Protein AF-A0A1L8EAI8-F1 (afdb_monomer_lite)

pLDDT: mean 70.76, std 20.88, range [33.44, 95.5]

Organism: Haematobia irritans (NCBI:txid7368)

Secondary structure (DSSP, 8-state):
-HHHHHHHHHHHHHHHHHHHHHHHHHHHHHHHHHHHHHHHHHH----------PPP------------------S--------------PPBPTTSB-SSGGGBTTS-EETTTTEE--

Structure (mmCIF, N/CA/C/O backbone):
data_AF-A0A1L8EAI8-F1
#
_entry.id   AF-A0A1L8EAI8-F1
#
loop_
_atom_site.group_PDB
_atom_site.id
_atom_site.type_symbol
_atom_site.label_atom_id
_atom_site.label_alt_id
_atom_site.label_comp_id
_atom_site.label_asym_id
_atom_site.label_entity_id
_atom_site.label_seq_id
_atom_site.pdbx_PDB_ins_code
_atom_site.Cartn_x
_atom_site.Cartn_y
_atom_site.Cartn_z
_atom_site.occupancy
_atom_site.B_iso_or_equiv
_atom_site.auth_seq_id
_atom_site.auth_comp_id
_atom_site.auth_asym_id
_atom_site.auth_atom_id
_atom_site.pdbx_PDB_model_num
ATOM 1 N N . ILE A 1 1 ? -25.934 -6.283 47.677 1.00 62.19 1 ILE A N 1
ATOM 2 C CA . ILE A 1 1 ? -24.560 -5.777 47.932 1.00 62.19 1 ILE A CA 1
ATOM 3 C C . ILE A 1 1 ? -23.557 -6.453 46.997 1.00 62.19 1 ILE A C 1
ATOM 5 O O . ILE A 1 1 ? -22.866 -5.742 46.287 1.00 62.19 1 ILE A O 1
ATOM 9 N N . SER A 1 2 ? -23.559 -7.785 46.878 1.00 67.50 2 SER A N 1
ATOM 10 C CA . SER A 1 2 ? -22.590 -8.534 46.056 1.00 67.50 2 SER A CA 1
ATOM 11 C C . SER A 1 2 ? -22.610 -8.241 44.545 1.00 67.50 2 SER A C 1
ATOM 13 O O . SER A 1 2 ? -21.565 -8.285 43.906 1.00 67.50 2 SER A O 1
ATOM 15 N N . THR A 1 3 ? -23.765 -7.908 43.961 1.00 66.12 3 THR A N 1
ATOM 16 C CA . THR A 1 3 ? -23.891 -7.610 42.519 1.00 66.12 3 THR A CA 1
ATOM 17 C C . THR A 1 3 ? -23.248 -6.281 42.118 1.00 66.12 3 THR A C 1
ATOM 19 O O . THR A 1 3 ? -22.649 -6.183 41.052 1.00 66.12 3 THR A O 1
ATOM 22 N N . VAL A 1 4 ? -23.304 -5.271 42.992 1.00 66.81 4 VAL A N 1
ATOM 23 C CA . VAL A 1 4 ? -22.743 -3.933 42.729 1.00 66.81 4 VAL A CA 1
ATOM 24 C C . VAL A 1 4 ? -21.212 -3.962 42.759 1.00 66.81 4 VAL A C 1
ATOM 26 O O . VAL A 1 4 ? -20.556 -3.301 41.958 1.00 66.81 4 VAL A O 1
ATOM 29 N N . THR A 1 5 ? -20.628 -4.775 43.641 1.00 70.69 5 THR A N 1
ATOM 30 C CA . THR A 1 5 ? -19.172 -4.948 43.732 1.00 70.69 5 THR A CA 1
ATOM 31 C C . THR A 1 5 ? -18.606 -5.683 42.513 1.00 70.69 5 THR A C 1
ATOM 33 O O . THR A 1 5 ? -17.511 -5.360 42.059 1.00 70.69 5 THR A O 1
ATOM 36 N N . PHE A 1 6 ? -19.361 -6.632 41.952 1.00 70.19 6 PHE A N 1
ATOM 37 C CA . PHE A 1 6 ? -18.942 -7.407 40.783 1.00 70.19 6 PHE A CA 1
ATOM 38 C C . PHE A 1 6 ? -18.908 -6.558 39.501 1.00 70.19 6 PHE A C 1
ATOM 40 O O . PHE A 1 6 ? -17.926 -6.594 38.763 1.00 70.19 6 PHE 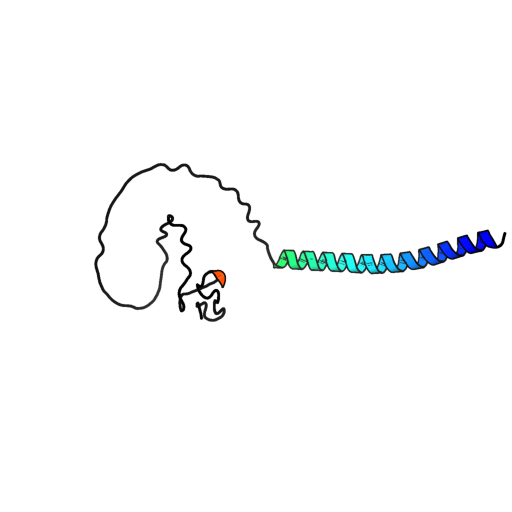A O 1
ATOM 47 N N . GLU A 1 7 ? -19.931 -5.725 39.287 1.00 71.12 7 GLU A N 1
ATOM 48 C CA . GLU A 1 7 ? -19.984 -4.750 38.185 1.00 71.12 7 GLU A CA 1
ATOM 49 C C . GLU A 1 7 ? -18.810 -3.760 38.223 1.00 71.12 7 GLU A C 1
ATOM 51 O O . GLU A 1 7 ? -18.189 -3.472 37.198 1.00 71.12 7 GLU A O 1
ATOM 56 N N . PHE A 1 8 ? -18.459 -3.264 39.413 1.00 74.25 8 PHE A N 1
ATOM 57 C CA . PHE A 1 8 ? -17.349 -2.325 39.575 1.00 74.25 8 PHE A CA 1
ATOM 58 C C . PHE A 1 8 ? -15.991 -2.977 39.268 1.00 74.25 8 PHE A C 1
ATOM 60 O O . PHE A 1 8 ? -15.182 -2.415 38.530 1.00 74.25 8 PHE A O 1
ATOM 67 N N . GLN A 1 9 ? -15.768 -4.196 39.767 1.00 74.31 9 GLN A N 1
ATOM 68 C CA . GLN A 1 9 ? -14.544 -4.960 39.505 1.00 74.31 9 GLN A CA 1
ATOM 69 C C . GLN A 1 9 ? -14.386 -5.325 38.021 1.00 74.31 9 GLN A C 1
ATOM 71 O O . GLN A 1 9 ? -13.288 -5.225 37.472 1.00 74.31 9 GLN A O 1
ATOM 76 N N . TYR A 1 10 ? -15.477 -5.695 37.345 1.00 81.25 10 TYR A N 1
ATOM 77 C CA . TYR A 1 10 ? -15.446 -6.029 35.921 1.00 81.25 10 TYR A CA 1
ATOM 78 C C . TYR A 1 10 ? -15.098 -4.815 35.047 1.00 81.25 10 TYR A C 1
ATOM 80 O O . TYR A 1 10 ? -14.257 -4.922 34.151 1.00 81.25 10 TYR A O 1
ATOM 88 N N . LYS A 1 11 ? -15.670 -3.639 35.346 1.00 82.81 11 LYS A N 1
ATOM 89 C CA . LYS A 1 11 ? -15.344 -2.388 34.640 1.00 82.81 11 LYS A CA 1
ATOM 90 C C . LYS A 1 11 ? -13.883 -1.975 34.814 1.00 82.81 11 LYS A C 1
ATOM 92 O O . LYS A 1 11 ? -13.261 -1.551 33.844 1.00 82.81 11 LYS A O 1
ATOM 97 N N . GLU A 1 12 ? -13.314 -2.142 36.006 1.00 81.56 12 GLU A N 1
ATOM 98 C CA . GLU A 1 12 ? -11.911 -1.795 36.264 1.00 81.56 12 GLU A CA 1
ATOM 99 C C . GLU A 1 12 ? -10.930 -2.715 35.509 1.00 81.56 12 GLU A C 1
ATOM 101 O O . GLU A 1 12 ? -9.927 -2.258 34.953 1.00 81.56 12 GLU A O 1
ATOM 106 N N . LEU A 1 13 ? -11.238 -4.015 35.432 1.00 80.00 13 LEU A N 1
ATOM 107 C CA . LEU A 1 13 ? -10.450 -4.987 34.668 1.00 80.00 13 LEU A CA 1
ATOM 108 C C . LEU A 1 13 ? -10.547 -4.752 33.156 1.00 80.00 13 LEU A C 1
ATOM 110 O O . LEU A 1 13 ? -9.535 -4.830 32.454 1.00 80.00 13 LEU A O 1
ATOM 114 N N . LEU A 1 14 ? -11.741 -4.420 32.659 1.00 84.00 14 LEU A N 1
ATOM 115 C CA . LEU A 1 14 ? -11.952 -4.038 31.264 1.00 84.00 14 LEU A CA 1
ATOM 116 C C . LEU A 1 14 ? -11.161 -2.786 30.900 1.00 84.00 14 LEU A C 1
ATOM 118 O O . LEU A 1 14 ? -10.463 -2.801 29.890 1.00 84.00 14 LEU A O 1
ATOM 122 N N . GLN A 1 15 ? -11.203 -1.747 31.737 1.00 87.81 15 GLN A N 1
ATOM 123 C CA . GLN A 1 15 ? -10.469 -0.509 31.483 1.00 87.81 15 GLN A CA 1
ATOM 124 C C . GLN A 1 15 ? -8.960 -0.769 31.385 1.00 87.81 15 GLN A C 1
ATOM 126 O O . GLN A 1 15 ? -8.333 -0.395 30.399 1.00 87.81 15 GLN A O 1
ATOM 131 N N . LYS A 1 16 ? -8.394 -1.544 32.322 1.00 84.94 16 LYS A N 1
ATOM 132 C CA . LYS A 1 16 ? -6.976 -1.952 32.284 1.00 84.94 16 LYS A CA 1
ATOM 133 C C . LYS A 1 16 ? -6.606 -2.763 31.037 1.00 84.94 16 LYS A C 1
ATOM 135 O O . LYS A 1 16 ? -5.464 -2.694 30.577 1.00 84.94 16 LYS A O 1
ATOM 140 N N . SER A 1 17 ? -7.533 -3.561 30.509 1.00 86.56 17 SER A N 1
ATOM 141 C CA . SER A 1 17 ? -7.329 -4.311 29.264 1.00 86.56 17 SER A CA 1
ATOM 142 C C . SER A 1 17 ? -7.349 -3.382 28.047 1.00 86.56 17 SER A C 1
ATOM 144 O O . SER A 1 17 ? -6.446 -3.432 27.210 1.00 86.56 17 SER A O 1
ATOM 146 N N . ILE A 1 18 ? -8.330 -2.479 27.992 1.00 90.12 18 ILE A N 1
ATOM 147 C CA . ILE A 1 18 ? -8.504 -1.495 26.921 1.00 90.12 18 ILE A CA 1
ATOM 148 C C . ILE A 1 18 ? -7.299 -0.550 26.858 1.00 90.12 18 ILE A C 1
ATOM 150 O O . ILE A 1 18 ? -6.739 -0.367 25.780 1.00 90.12 18 ILE A O 1
ATOM 154 N N . ASP A 1 19 ? -6.818 -0.045 27.995 1.00 90.50 19 ASP A N 1
ATOM 155 C CA . ASP A 1 19 ? -5.664 0.860 28.044 1.00 90.50 19 ASP A CA 1
ATOM 156 C C . ASP A 1 19 ? -4.398 0.201 27.468 1.00 90.50 19 ASP A C 1
ATOM 158 O O . ASP A 1 19 ? -3.651 0.820 26.709 1.00 90.50 19 ASP A O 1
ATOM 162 N N . LYS A 1 20 ? -4.177 -1.096 27.733 1.00 87.69 20 LYS A N 1
ATOM 163 C CA . LYS A 1 20 ? -3.057 -1.851 27.138 1.00 87.69 20 LYS A CA 1
ATOM 164 C C . LYS A 1 20 ? -3.183 -1.993 25.621 1.00 87.69 20 LYS A C 1
ATOM 166 O O . LYS A 1 20 ? -2.167 -1.960 24.924 1.00 87.69 20 LYS A O 1
ATOM 171 N N . VAL A 1 21 ? -4.399 -2.175 25.107 1.00 92.12 21 VAL A N 1
ATOM 172 C CA . VAL A 1 21 ? -4.660 -2.271 23.662 1.00 92.12 21 VAL A CA 1
ATOM 173 C C . VAL A 1 21 ? -4.474 -0.910 22.995 1.00 92.12 21 VAL A C 1
ATOM 175 O O . VAL A 1 21 ? -3.774 -0.825 21.987 1.00 92.12 21 VAL A O 1
ATOM 178 N N . ILE A 1 22 ? -5.016 0.155 23.589 1.00 94.06 22 ILE A N 1
ATOM 179 C CA . ILE A 1 22 ? -4.885 1.527 23.088 1.00 94.06 22 ILE A CA 1
ATOM 180 C C . ILE A 1 22 ? -3.413 1.934 23.032 1.00 94.06 22 ILE A C 1
ATOM 182 O O . ILE A 1 22 ? -2.972 2.438 22.005 1.00 94.06 22 ILE A O 1
ATOM 186 N N . MET A 1 23 ? -2.623 1.652 24.071 1.00 89.25 23 MET A N 1
ATOM 187 C CA . MET A 1 23 ? -1.191 1.979 24.081 1.00 89.25 23 MET A CA 1
ATOM 188 C C . MET A 1 23 ? -0.420 1.282 22.951 1.00 89.25 23 MET A C 1
ATOM 190 O O . MET A 1 23 ? 0.404 1.908 22.283 1.00 89.25 23 MET A O 1
ATOM 194 N N . LYS A 1 24 ? -0.711 0.001 22.684 1.00 92.19 24 LYS A N 1
ATOM 195 C CA . LYS A 1 24 ? -0.105 -0.726 21.555 1.00 92.19 24 LYS A CA 1
ATOM 196 C C . LYS A 1 24 ? -0.540 -0.156 20.206 1.00 92.19 24 LYS A C 1
ATOM 198 O O . LYS A 1 24 ? 0.285 -0.017 19.307 1.00 92.19 24 LYS A O 1
ATOM 203 N N . TYR A 1 25 ? -1.818 0.185 20.075 1.00 94.25 25 TYR A N 1
ATOM 204 C CA . TYR A 1 25 ? -2.374 0.739 18.847 1.00 94.25 25 TYR A CA 1
ATOM 205 C C . TYR A 1 25 ? -1.829 2.139 18.543 1.00 94.25 25 TYR A C 1
ATOM 207 O O . TYR A 1 25 ? -1.459 2.415 17.407 1.00 94.25 25 TYR A O 1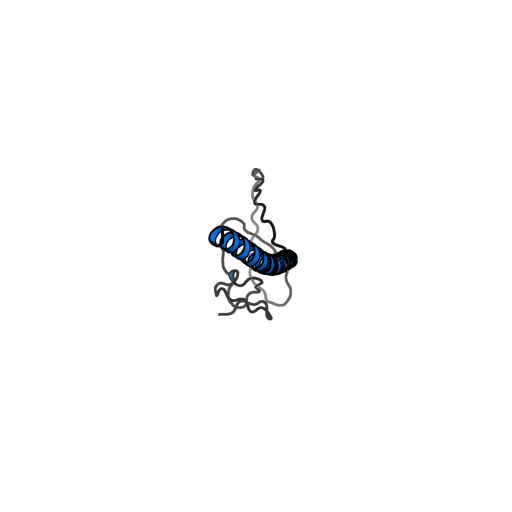
ATOM 215 N N . GLN A 1 26 ? -1.692 2.993 19.559 1.00 93.25 26 GLN A N 1
ATOM 216 C CA . GLN A 1 26 ? -1.091 4.321 19.425 1.00 93.25 26 GLN A CA 1
ATOM 217 C C . GLN A 1 26 ? 0.361 4.236 18.944 1.00 93.25 26 GLN A C 1
ATOM 219 O O . GLN A 1 26 ? 0.739 4.932 18.005 1.00 93.25 26 GLN A O 1
ATOM 224 N N . LEU A 1 27 ? 1.165 3.330 19.512 1.00 92.00 27 LEU A N 1
ATOM 225 C CA . LEU A 1 27 ? 2.547 3.131 19.068 1.00 92.00 27 LEU A CA 1
ATOM 226 C C . LEU A 1 27 ? 2.626 2.653 17.606 1.00 92.00 27 LEU A C 1
ATOM 228 O O . LEU A 1 27 ? 3.486 3.103 16.844 1.00 92.00 27 LEU A O 1
ATOM 232 N N . PHE A 1 28 ? 1.709 1.766 17.206 1.00 95.19 28 PHE A N 1
ATOM 233 C CA . PHE A 1 28 ? 1.605 1.289 15.829 1.00 95.19 28 PHE A CA 1
ATOM 234 C C . PHE A 1 28 ? 1.184 2.406 14.865 1.00 95.19 28 PHE A C 1
ATOM 236 O O . PHE A 1 28 ? 1.801 2.564 13.815 1.00 95.19 28 PHE A O 1
ATOM 243 N N . LEU A 1 29 ? 0.194 3.222 15.239 1.00 95.06 29 LEU A N 1
ATOM 244 C CA . LEU A 1 29 ? -0.258 4.365 14.447 1.00 95.06 29 LEU A CA 1
ATOM 245 C C . LEU A 1 29 ? 0.841 5.405 14.252 1.00 95.06 29 LEU A C 1
ATOM 247 O O . LEU A 1 29 ? 1.064 5.835 13.125 1.00 95.06 29 LEU A O 1
ATOM 251 N N . VAL A 1 30 ? 1.552 5.784 15.316 1.00 95.50 30 VAL A N 1
ATOM 252 C CA . VAL A 1 30 ? 2.661 6.744 15.213 1.00 95.50 30 VAL A CA 1
ATOM 253 C C . VAL A 1 30 ? 3.739 6.201 14.279 1.00 95.50 30 VAL A C 1
ATOM 255 O O . VAL A 1 30 ? 4.218 6.919 13.406 1.00 95.50 30 VAL A O 1
ATOM 258 N N . SER A 1 31 ? 4.064 4.913 14.394 1.00 94.94 31 SER A N 1
ATOM 259 C CA . SER A 1 31 ? 5.035 4.260 13.511 1.00 94.94 31 SER A CA 1
ATOM 260 C C . SER A 1 31 ? 4.564 4.239 12.052 1.00 94.94 31 SER A C 1
ATOM 262 O O . SER A 1 31 ? 5.330 4.574 11.152 1.00 94.94 31 SER A O 1
ATOM 264 N N . PHE A 1 32 ? 3.292 3.916 11.807 1.00 95.38 32 PHE A N 1
ATOM 265 C CA . PHE A 1 32 ? 2.701 3.914 10.469 1.00 95.38 32 PHE A CA 1
ATOM 266 C C . PHE A 1 32 ? 2.681 5.315 9.846 1.00 95.38 32 PHE A C 1
ATOM 268 O O . PHE A 1 32 ? 3.073 5.474 8.693 1.00 95.38 32 PHE A O 1
ATOM 275 N N . ILE A 1 33 ? 2.298 6.341 10.614 1.00 95.19 33 ILE A N 1
ATOM 276 C CA . ILE A 1 33 ? 2.311 7.745 10.181 1.00 95.19 33 ILE A CA 1
ATOM 277 C C . ILE A 1 33 ? 3.739 8.184 9.839 1.00 95.19 33 ILE A C 1
ATOM 279 O O . ILE A 1 33 ? 3.949 8.826 8.813 1.00 95.19 33 ILE A O 1
ATOM 283 N N . MET A 1 34 ? 4.736 7.822 10.648 1.00 93.88 34 MET A N 1
ATOM 284 C CA . MET A 1 34 ? 6.137 8.149 10.364 1.00 93.88 34 MET A CA 1
ATOM 285 C C . MET A 1 34 ? 6.624 7.497 9.066 1.00 93.88 34 MET A C 1
ATOM 287 O O . MET A 1 34 ? 7.220 8.171 8.229 1.00 93.88 34 MET A O 1
ATOM 291 N N . ILE A 1 35 ? 6.319 6.213 8.856 1.00 93.88 35 ILE A N 1
ATOM 292 C CA . ILE A 1 35 ? 6.661 5.506 7.613 1.00 93.88 35 ILE A CA 1
ATOM 293 C C . ILE A 1 35 ? 5.942 6.141 6.419 1.00 93.88 35 ILE A C 1
ATOM 295 O O . ILE A 1 35 ? 6.569 6.386 5.392 1.00 93.88 35 ILE A O 1
ATOM 299 N N . TYR A 1 36 ? 4.655 6.460 6.554 1.00 91.44 36 TYR A N 1
ATOM 300 C CA . TYR A 1 36 ? 3.880 7.108 5.499 1.00 91.44 36 TYR A CA 1
ATOM 301 C C . TYR A 1 36 ? 4.486 8.459 5.099 1.00 91.44 36 TYR A C 1
ATOM 303 O O . TYR A 1 36 ? 4.690 8.713 3.914 1.00 91.44 36 TYR A O 1
ATOM 311 N N . ASN A 1 37 ? 4.855 9.294 6.075 1.00 88.94 37 ASN A N 1
ATOM 312 C CA . ASN A 1 37 ? 5.516 10.573 5.812 1.00 88.94 37 ASN A CA 1
ATOM 313 C C . ASN A 1 37 ? 6.898 10.397 5.156 1.00 88.94 37 ASN A C 1
ATOM 315 O O . ASN A 1 37 ? 7.234 11.156 4.250 1.00 88.94 37 ASN A O 1
ATOM 319 N N . LEU A 1 38 ? 7.681 9.383 5.544 1.00 88.56 38 LEU A N 1
ATOM 320 C CA . LEU A 1 38 ? 8.960 9.065 4.890 1.00 88.56 38 LEU A CA 1
ATOM 321 C C . LEU A 1 38 ? 8.774 8.626 3.430 1.00 88.56 38 LEU A C 1
ATOM 323 O O . LEU A 1 38 ? 9.527 9.045 2.550 1.00 88.56 38 LEU A O 1
ATOM 327 N N . VAL A 1 39 ? 7.757 7.808 3.150 1.00 88.12 39 VAL A N 1
ATOM 328 C CA . VAL A 1 39 ? 7.423 7.389 1.780 1.00 88.12 39 VAL A CA 1
ATOM 329 C C . VAL A 1 39 ? 6.986 8.593 0.943 1.00 88.12 39 VAL A C 1
ATOM 331 O O . VAL A 1 39 ? 7.485 8.768 -0.164 1.00 88.12 39 VAL A O 1
ATOM 334 N N . GLN A 1 40 ? 6.139 9.472 1.481 1.00 81.19 40 GLN A N 1
ATOM 335 C CA . GLN A 1 40 ? 5.737 10.703 0.792 1.00 81.19 40 GLN A CA 1
ATOM 336 C C . GLN A 1 40 ? 6.928 11.635 0.517 1.00 81.19 40 GLN A C 1
ATOM 338 O O . GLN A 1 40 ? 7.049 12.176 -0.581 1.00 81.19 40 GLN A O 1
ATOM 343 N N . PHE A 1 41 ? 7.853 11.772 1.472 1.00 77.62 41 PHE A N 1
ATOM 344 C CA . PHE A 1 41 ? 9.054 12.593 1.304 1.00 77.62 41 PHE A CA 1
ATOM 345 C C . PHE A 1 41 ? 10.002 12.039 0.230 1.00 77.62 41 PHE A C 1
ATOM 347 O O . PHE A 1 41 ? 10.548 12.796 -0.567 1.00 77.62 41 PHE A O 1
ATOM 354 N N . THR A 1 42 ? 10.181 10.717 0.175 1.00 74.88 42 THR A N 1
ATOM 355 C CA . THR A 1 42 ? 11.052 10.075 -0.829 1.00 74.88 42 THR A CA 1
ATOM 356 C C . THR A 1 42 ? 10.442 10.036 -2.225 1.00 74.88 42 THR A C 1
ATOM 358 O O . THR A 1 42 ? 11.185 9.979 -3.203 1.00 74.88 42 THR A O 1
ATOM 361 N N . GLN A 1 43 ? 9.112 10.080 -2.335 1.00 66.75 43 GLN A N 1
ATOM 362 C CA . GLN A 1 43 ? 8.422 10.032 -3.622 1.00 66.75 43 GLN A CA 1
ATOM 363 C C . GLN A 1 43 ? 8.160 11.396 -4.252 1.00 66.75 43 GLN A C 1
ATOM 365 O O . GLN A 1 43 ? 7.781 11.396 -5.419 1.00 66.75 43 GLN A O 1
ATOM 370 N N . GLY A 1 44 ? 8.389 12.513 -3.543 1.00 62.25 44 GLY A N 1
ATOM 371 C CA . GLY A 1 44 ? 8.395 13.865 -4.113 1.00 62.25 44 GLY A CA 1
ATOM 372 C C . GLY A 1 44 ? 7.341 14.045 -5.202 1.00 62.25 44 GLY A C 1
ATOM 373 O O . GLY A 1 44 ? 7.694 14.262 -6.360 1.00 62.25 44 GLY A O 1
ATOM 374 N N . PHE A 1 45 ? 6.065 13.842 -4.859 1.00 56.19 45 PHE A N 1
ATOM 375 C CA . PHE A 1 45 ? 4.986 13.977 -5.829 1.00 56.19 45 PHE A CA 1
ATOM 376 C C . PHE A 1 45 ? 5.047 15.391 -6.423 1.00 56.19 45 PHE A C 1
ATOM 378 O O . PHE A 1 45 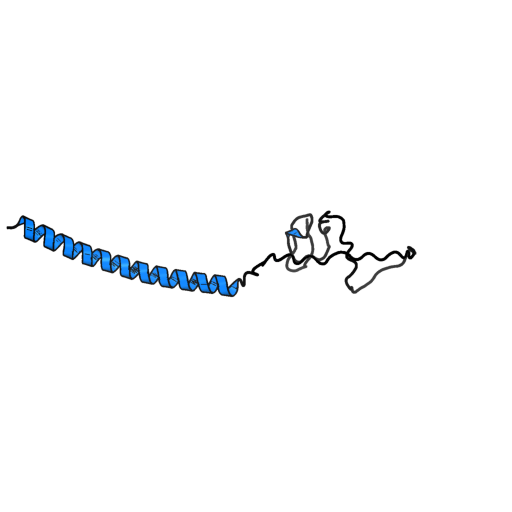? 4.957 16.361 -5.664 1.00 56.19 45 PHE A O 1
ATOM 385 N N . PRO A 1 46 ? 5.189 15.548 -7.751 1.00 52.19 46 PRO A N 1
ATOM 386 C CA . PRO A 1 46 ? 4.945 16.836 -8.361 1.00 52.19 46 PRO A CA 1
ATOM 387 C C . PRO A 1 46 ? 3.462 17.135 -8.140 1.00 52.19 46 PRO A C 1
ATOM 389 O O . PRO A 1 46 ? 2.596 16.427 -8.658 1.00 52.19 46 PRO A O 1
ATOM 392 N N . LEU A 1 47 ? 3.161 18.167 -7.349 1.00 50.22 47 LEU A N 1
ATOM 393 C CA . LEU A 1 47 ? 1.889 18.862 -7.479 1.00 50.22 47 LEU A CA 1
ATOM 394 C C . LEU A 1 47 ? 1.843 19.373 -8.919 1.00 50.22 47 LEU A C 1
ATOM 396 O O . LEU A 1 47 ? 2.473 20.371 -9.262 1.00 50.22 47 LEU A O 1
ATOM 400 N N . ILE A 1 48 ? 1.147 18.634 -9.779 1.00 55.38 48 ILE A N 1
ATOM 401 C CA . ILE A 1 48 ? 0.633 19.158 -11.036 1.00 55.38 48 ILE A CA 1
ATOM 402 C C . ILE A 1 48 ? -0.474 20.120 -10.615 1.00 55.38 48 ILE A C 1
ATOM 404 O O . ILE A 1 48 ? -1.636 19.744 -10.477 1.00 55.38 48 ILE A O 1
ATOM 408 N N . GLU A 1 49 ? -0.076 21.346 -10.295 1.00 49.75 49 GLU A N 1
ATOM 409 C CA . GLU A 1 49 ? -0.991 22.467 -10.212 1.00 49.75 49 GLU A CA 1
ATOM 410 C C . GLU A 1 49 ? -1.254 22.907 -11.650 1.00 49.75 49 GLU A C 1
ATOM 412 O O . GLU A 1 49 ? -0.477 23.624 -12.279 1.00 49.75 49 GLU A O 1
ATOM 417 N N . ASP A 1 50 ? -2.327 22.351 -12.201 1.00 50.56 50 ASP A N 1
ATOM 418 C CA . ASP A 1 50 ? -2.905 22.741 -13.476 1.00 50.56 50 ASP A CA 1
ATOM 419 C C . ASP A 1 50 ? -3.501 24.152 -13.319 1.00 50.56 50 ASP A C 1
ATOM 421 O O . ASP A 1 50 ? -4.682 24.334 -13.032 1.00 50.56 50 ASP A O 1
ATOM 425 N N . GLN A 1 51 ? -2.650 25.174 -13.418 1.00 46.81 51 GLN A N 1
ATOM 426 C CA . GLN A 1 51 ? -3.074 26.542 -13.703 1.00 46.81 51 GLN A CA 1
ATOM 427 C C . GLN A 1 51 ? -2.604 26.902 -15.108 1.00 46.81 51 GLN A C 1
ATOM 429 O O . GLN A 1 51 ? -1.550 27.494 -15.340 1.00 46.81 51 GLN A O 1
ATOM 434 N N . SER A 1 52 ? -3.441 26.507 -16.059 1.00 45.25 52 SER A N 1
ATOM 435 C CA . SER A 1 52 ? -3.510 27.070 -17.398 1.00 45.25 52 SER A CA 1
ATOM 436 C C . SER A 1 52 ? -3.679 28.595 -17.332 1.00 45.25 52 SER A C 1
ATOM 438 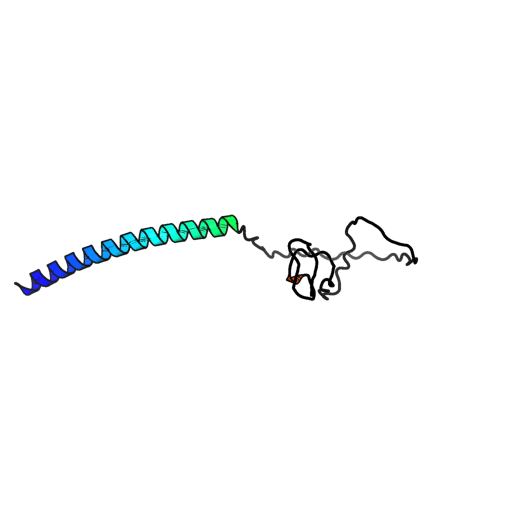O O . SER A 1 52 ? -4.778 29.122 -17.183 1.00 45.25 52 SER A O 1
ATOM 440 N N . MET A 1 53 ? -2.578 29.333 -17.484 1.00 37.88 53 MET A N 1
ATOM 441 C CA . MET A 1 53 ? -2.631 30.740 -17.874 1.00 37.88 53 MET A CA 1
ATOM 442 C C . MET A 1 53 ? -2.398 30.823 -19.383 1.00 37.88 53 MET A C 1
ATOM 444 O O . MET A 1 53 ? -1.295 30.641 -19.890 1.00 37.88 53 MET A O 1
ATOM 448 N N . ILE A 1 54 ? -3.505 31.024 -20.091 1.00 51.59 54 ILE A N 1
ATOM 449 C CA . ILE A 1 54 ? -3.622 31.223 -21.536 1.00 51.59 54 ILE A CA 1
ATOM 450 C C . ILE A 1 54 ? -2.747 32.417 -21.963 1.00 51.59 54 ILE A C 1
ATOM 452 O O . ILE A 1 54 ? -2.994 33.521 -21.476 1.00 51.59 54 ILE A O 1
ATOM 456 N N . PRO A 1 55 ? -1.808 32.284 -22.919 1.00 43.25 55 PRO A N 1
ATOM 457 C CA . PRO A 1 55 ? -1.368 33.421 -23.705 1.00 43.25 55 PRO A CA 1
ATOM 458 C C . PRO A 1 55 ? -2.274 33.551 -24.932 1.00 43.25 55 PRO A C 1
ATOM 460 O O . PRO A 1 55 ? -2.389 32.647 -25.763 1.00 43.25 55 PRO A O 1
ATOM 463 N N . THR A 1 56 ? -2.945 34.696 -25.023 1.00 45.62 56 THR A N 1
ATOM 464 C CA . THR A 1 56 ? -3.642 35.169 -26.217 1.00 45.62 56 THR A CA 1
ATOM 465 C C . THR A 1 56 ? -2.708 35.144 -27.425 1.00 45.62 56 THR A C 1
ATOM 467 O O . THR A 1 56 ? -1.590 35.651 -27.394 1.00 45.62 56 THR A O 1
ATOM 470 N N . LYS A 1 57 ? -3.203 34.510 -28.486 1.00 50.41 57 LYS A N 1
ATOM 471 C CA . LYS A 1 57 ? -2.596 34.367 -29.804 1.00 50.41 57 LYS A CA 1
ATOM 472 C C . LYS A 1 57 ? -2.595 35.716 -30.525 1.00 50.41 57 LYS A C 1
ATOM 474 O O . LYS A 1 57 ? -3.644 36.120 -31.016 1.00 50.41 57 LYS A O 1
ATOM 479 N N . ASP A 1 58 ? -1.430 36.343 -30.657 1.00 42.28 58 ASP A N 1
ATOM 480 C CA . ASP A 1 58 ? -1.201 37.351 -31.692 1.00 42.28 58 ASP A CA 1
ATOM 481 C C . ASP A 1 58 ? -0.468 36.715 -32.876 1.00 42.28 58 ASP A C 1
ATOM 483 O O . ASP A 1 58 ? 0.596 36.108 -32.769 1.00 42.28 58 ASP A O 1
ATOM 487 N N . ILE A 1 59 ? -1.150 36.812 -34.008 1.00 52.78 59 ILE A N 1
ATOM 488 C CA . ILE A 1 59 ? -0.819 36.318 -35.338 1.00 52.78 59 ILE A CA 1
ATOM 489 C C . ILE A 1 59 ? 0.332 37.147 -35.926 1.00 52.78 59 ILE A C 1
ATOM 491 O O . ILE A 1 59 ? 0.279 38.373 -35.844 1.00 52.78 59 ILE A O 1
ATOM 495 N N . LYS A 1 60 ? 1.305 36.487 -36.575 1.00 43.59 60 LYS A N 1
ATOM 496 C CA . LYS A 1 60 ? 2.043 36.999 -37.750 1.00 43.59 60 LYS A CA 1
ATOM 497 C C . LYS A 1 60 ? 2.823 35.881 -38.460 1.00 43.59 60 LYS A C 1
ATOM 499 O O . LYS A 1 60 ? 3.876 35.446 -38.014 1.00 43.59 60 LYS A O 1
ATOM 504 N N . ASP A 1 61 ? 2.187 35.377 -39.511 1.00 48.25 61 ASP A N 1
ATOM 505 C CA . ASP A 1 61 ? 2.685 35.199 -40.880 1.00 48.25 61 ASP A CA 1
ATOM 506 C C . ASP A 1 61 ? 4.098 34.618 -41.127 1.00 48.25 61 ASP A C 1
ATOM 508 O O . ASP A 1 61 ? 5.110 35.291 -40.990 1.00 48.25 61 ASP A O 1
ATOM 512 N N . ASN A 1 62 ? 4.092 33.388 -41.658 1.00 45.09 62 ASN A N 1
ATOM 513 C CA . ASN A 1 62 ? 4.520 33.083 -43.032 1.00 45.09 62 ASN A CA 1
ATOM 514 C C . ASN A 1 62 ? 6.001 33.308 -43.423 1.00 45.09 62 ASN A C 1
ATOM 516 O O . ASN A 1 62 ? 6.346 34.399 -43.852 1.00 45.09 62 ASN A O 1
ATOM 520 N N . GLU A 1 63 ? 6.806 32.236 -43.499 1.00 36.03 63 GLU A N 1
ATOM 521 C CA . GLU A 1 63 ? 7.717 32.039 -44.644 1.00 36.03 63 GLU A CA 1
ATOM 522 C C . GLU A 1 63 ? 8.125 30.564 -44.840 1.00 36.03 63 GLU A C 1
ATOM 524 O O . GLU A 1 63 ? 8.321 29.803 -43.894 1.00 36.03 63 GLU A O 1
ATOM 529 N N . ILE A 1 64 ? 8.185 30.177 -46.113 1.00 42.84 64 ILE A N 1
ATOM 530 C CA . IL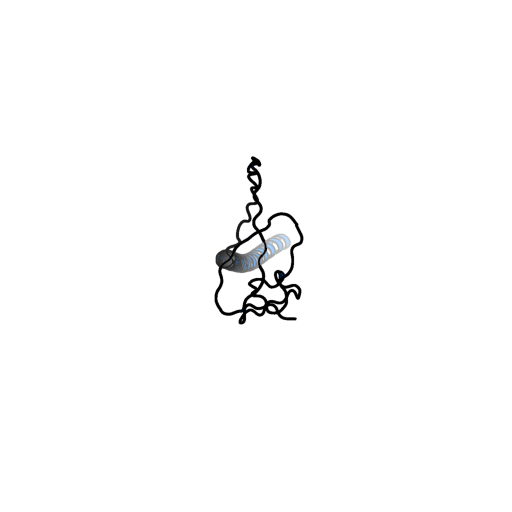E A 1 64 ? 8.426 28.851 -46.693 1.00 42.84 64 ILE A CA 1
ATOM 531 C C . ILE A 1 64 ? 9.929 28.692 -46.928 1.00 42.84 64 ILE A C 1
ATOM 533 O O . ILE A 1 64 ? 10.473 29.533 -47.634 1.00 42.84 64 ILE A O 1
ATOM 537 N N . ILE A 1 65 ? 10.583 27.607 -46.486 1.00 38.56 65 ILE A N 1
ATOM 538 C CA . ILE A 1 65 ? 11.881 27.196 -47.062 1.00 38.56 65 ILE A CA 1
ATOM 539 C C . ILE A 1 65 ? 11.942 25.671 -47.260 1.00 38.56 65 ILE A C 1
ATOM 541 O O . ILE A 1 65 ? 11.331 24.891 -46.534 1.00 38.56 65 ILE A O 1
ATOM 545 N N . GLN A 1 66 ? 12.613 25.324 -48.353 1.00 33.97 66 GLN A N 1
ATOM 546 C CA . GLN A 1 66 ? 12.554 24.148 -49.211 1.00 33.97 66 GLN A CA 1
ATOM 547 C C . GLN A 1 66 ? 13.178 22.872 -48.615 1.00 33.97 66 GLN A C 1
ATOM 549 O O . GLN A 1 66 ? 14.006 22.921 -47.710 1.00 33.97 66 GLN A O 1
ATOM 554 N N . VAL A 1 67 ? 12.747 21.725 -49.149 1.00 41.44 67 VAL A N 1
ATOM 555 C CA . VAL A 1 67 ? 13.234 20.376 -48.830 1.00 41.44 67 VAL A CA 1
ATOM 556 C C . VAL A 1 67 ? 14.292 19.990 -49.860 1.00 41.44 67 VAL A C 1
ATOM 558 O O . VAL A 1 67 ? 13.940 19.784 -51.022 1.00 41.44 67 VAL A O 1
ATOM 561 N N . ASP A 1 68 ? 15.540 19.817 -49.428 1.00 33.44 68 ASP A N 1
ATOM 562 C CA . ASP A 1 68 ? 16.611 19.266 -50.264 1.00 33.44 68 ASP A CA 1
ATOM 563 C C . ASP A 1 68 ? 16.999 17.851 -49.775 1.00 33.44 68 ASP A C 1
ATOM 565 O O . ASP A 1 68 ? 16.971 17.596 -48.566 1.00 33.44 68 ASP A O 1
ATOM 569 N N . PRO A 1 69 ? 17.336 16.902 -50.675 1.00 51.91 69 PRO A N 1
ATOM 570 C CA . PRO A 1 69 ? 17.468 15.484 -50.344 1.00 51.91 69 PRO A CA 1
ATOM 571 C C . PRO A 1 69 ? 18.932 15.008 -50.197 1.00 51.91 69 PRO A C 1
ATOM 573 O O . PRO A 1 69 ? 19.833 15.531 -50.843 1.00 51.91 69 PRO A O 1
ATOM 576 N N . PHE A 1 70 ? 19.109 13.920 -49.431 1.00 41.59 70 PHE A N 1
ATOM 577 C CA . PHE A 1 70 ? 20.322 13.093 -49.240 1.00 41.59 70 PHE A CA 1
ATOM 578 C C . PHE A 1 70 ? 21.510 13.706 -48.469 1.00 41.59 70 PHE A C 1
ATOM 580 O O . PHE A 1 70 ? 22.139 14.653 -48.928 1.00 41.59 70 PHE A O 1
ATOM 587 N N . THR A 1 71 ? 21.924 13.055 -47.364 1.00 34.19 71 THR A N 1
ATOM 588 C CA . THR A 1 71 ? 23.192 12.276 -47.238 1.00 34.19 71 THR A CA 1
ATOM 589 C C . THR A 1 71 ? 23.492 11.925 -45.758 1.00 34.19 71 THR A C 1
ATOM 591 O O . THR A 1 71 ? 23.685 12.810 -44.938 1.00 34.19 71 THR A O 1
ATOM 594 N N . GLU A 1 72 ? 23.473 10.615 -45.472 1.00 42.91 72 GLU A N 1
ATOM 595 C CA . GLU A 1 72 ? 24.312 9.785 -44.567 1.00 42.91 72 GLU A CA 1
ATOM 596 C C . GLU A 1 72 ? 24.606 10.174 -43.087 1.00 42.91 72 GLU A C 1
ATOM 598 O O . GLU A 1 72 ? 25.113 11.243 -42.762 1.00 42.91 72 GLU A O 1
ATOM 603 N N . ASP A 1 73 ? 24.357 9.195 -42.196 1.00 40.19 73 ASP A N 1
ATOM 604 C CA . ASP A 1 73 ? 24.882 9.021 -40.818 1.00 40.19 73 ASP A CA 1
ATOM 605 C C . ASP A 1 73 ? 26.421 9.235 -40.716 1.00 40.19 73 ASP A C 1
ATOM 607 O O . ASP A 1 73 ? 27.081 9.011 -41.733 1.00 40.19 73 ASP A O 1
ATOM 611 N N . PRO A 1 74 ? 27.066 9.519 -39.541 1.00 52.41 74 PRO A N 1
ATOM 612 C CA . PRO A 1 74 ? 26.666 9.139 -38.170 1.00 52.41 74 PRO A CA 1
ATOM 613 C C . PRO A 1 74 ? 26.983 10.139 -37.010 1.00 52.41 74 PRO A C 1
ATOM 615 O O . PRO A 1 74 ? 27.897 10.952 -37.061 1.00 52.41 74 PRO A O 1
ATOM 618 N N . LEU A 1 75 ? 26.312 9.908 -35.869 1.00 39.50 75 LEU A N 1
ATOM 619 C CA . LEU A 1 75 ? 26.605 10.365 -34.488 1.00 39.50 75 LEU A CA 1
ATOM 620 C C . LEU A 1 75 ? 26.282 11.821 -34.056 1.00 39.50 75 LEU A C 1
ATOM 622 O O . LEU A 1 75 ? 26.933 12.787 -34.423 1.00 39.50 75 LEU A O 1
ATOM 626 N N . MET A 1 76 ? 25.406 11.864 -33.038 1.00 37.84 76 MET A N 1
ATOM 627 C CA . MET A 1 76 ? 25.133 12.911 -32.031 1.00 37.84 76 MET A CA 1
ATOM 628 C C . MET A 1 76 ? 24.163 14.059 -32.385 1.00 37.84 76 MET A C 1
ATOM 630 O O . MET A 1 76 ? 24.310 14.799 -33.342 1.00 37.84 76 MET A O 1
ATOM 634 N N . GLN A 1 77 ? 23.132 14.148 -31.532 1.00 58.06 77 GLN A N 1
ATOM 635 C CA . GLN A 1 77 ? 21.906 14.958 -31.593 1.00 58.06 77 GLN A CA 1
ATOM 636 C C . GLN A 1 77 ? 22.175 16.472 -31.436 1.00 58.06 77 GLN A C 1
ATOM 638 O O . GLN A 1 77 ? 23.190 16.845 -30.847 1.00 58.06 77 GLN A O 1
ATOM 643 N N . PRO A 1 78 ? 21.210 17.344 -31.791 1.00 43.88 78 PRO A N 1
ATOM 644 C CA . PRO A 1 78 ? 20.287 17.823 -30.756 1.00 43.88 78 PRO A CA 1
ATOM 645 C C . PRO A 1 78 ? 18.827 17.993 -31.229 1.00 43.88 78 PRO A C 1
ATOM 647 O O . PRO A 1 78 ? 18.494 17.942 -32.401 1.00 43.88 78 PRO A O 1
ATOM 650 N N . SER A 1 79 ? 17.953 18.146 -30.243 1.00 55.53 79 SER A N 1
ATOM 651 C CA . SER A 1 79 ? 16.520 18.476 -30.272 1.00 55.53 79 SER A CA 1
ATOM 652 C C . SER A 1 79 ? 16.053 19.611 -31.208 1.00 55.53 79 SER A C 1
ATOM 654 O O . SER A 1 79 ? 16.819 20.540 -31.444 1.00 55.53 79 SER A O 1
ATOM 656 N N . LYS A 1 80 ? 14.724 19.600 -31.465 1.00 48.16 80 LYS A N 1
ATOM 657 C CA . LYS A 1 80 ? 13.813 20.573 -32.132 1.00 48.16 80 LYS A CA 1
ATOM 658 C C . LYS A 1 80 ? 13.619 20.294 -33.630 1.00 48.16 80 LYS A C 1
ATOM 660 O O . LYS A 1 80 ? 14.591 20.074 -34.322 1.00 48.16 80 LYS A O 1
ATOM 665 N N . ASP A 1 81 ? 12.403 20.185 -34.165 1.00 39.69 81 ASP A N 1
ATOM 666 C CA . ASP A 1 81 ? 11.225 20.995 -33.859 1.00 39.69 81 ASP A CA 1
ATOM 667 C C . ASP A 1 81 ? 9.972 20.230 -33.425 1.00 39.69 81 ASP A C 1
ATOM 669 O O . ASP A 1 81 ? 9.572 19.199 -33.962 1.00 39.69 81 ASP A O 1
ATOM 673 N N . ILE A 1 82 ? 9.330 20.843 -32.440 1.00 49.91 82 ILE A N 1
ATOM 674 C CA . ILE A 1 82 ? 7.938 20.670 -32.077 1.00 49.91 82 ILE A CA 1
ATOM 675 C C . ILE A 1 82 ? 7.088 21.261 -33.214 1.00 49.91 82 ILE A C 1
ATOM 677 O O . ILE A 1 82 ? 7.157 22.461 -33.472 1.00 49.91 82 ILE A O 1
ATOM 681 N N . LYS A 1 83 ? 6.252 20.444 -33.865 1.00 40.19 83 LYS A N 1
ATOM 682 C CA . LYS A 1 83 ? 4.988 20.929 -34.439 1.00 40.19 83 LYS A CA 1
ATOM 683 C C . LYS A 1 83 ? 3.871 20.604 -33.456 1.00 40.19 83 LYS A C 1
ATOM 685 O O . LYS A 1 83 ? 3.247 19.550 -33.529 1.00 40.19 83 LYS A O 1
ATOM 690 N N . ASP A 1 84 ? 3.616 21.539 -32.550 1.00 60.44 84 ASP A N 1
ATOM 691 C CA . ASP A 1 84 ? 2.376 21.600 -31.785 1.00 60.44 84 ASP A CA 1
ATOM 692 C C . ASP A 1 84 ? 1.240 22.021 -32.730 1.00 60.44 84 ASP A C 1
ATOM 694 O O . ASP A 1 84 ? 0.965 23.209 -32.888 1.00 60.44 84 ASP A O 1
ATOM 698 N N . ASN A 1 85 ? 0.631 21.056 -33.427 1.00 52.62 85 ASN A N 1
ATOM 699 C CA . ASN A 1 85 ? -0.812 21.008 -33.723 1.00 52.62 85 ASN A CA 1
ATOM 700 C C . ASN A 1 85 ? -1.162 19.802 -34.605 1.00 52.62 85 ASN A C 1
ATOM 702 O O . ASN A 1 85 ? -1.538 19.930 -35.764 1.00 52.62 85 ASN A O 1
ATOM 706 N N . GLU A 1 86 ? -1.066 18.620 -34.016 1.00 40.28 86 GLU A N 1
ATOM 707 C CA . GLU A 1 86 ? -2.052 17.559 -34.195 1.00 40.28 86 GLU A CA 1
ATOM 708 C C . GLU A 1 86 ? -1.928 16.700 -32.936 1.00 40.28 86 GLU A C 1
ATOM 710 O O . GLU A 1 86 ? -0.845 16.191 -32.644 1.00 40.28 86 GLU A O 1
ATOM 715 N N . ILE A 1 87 ? -2.990 16.571 -32.133 1.00 50.78 87 ILE A N 1
ATOM 716 C CA . ILE A 1 87 ? -3.016 15.618 -31.012 1.00 50.78 87 ILE A CA 1
ATOM 717 C C . ILE A 1 87 ? -3.151 14.210 -31.610 1.00 50.78 87 ILE A C 1
ATOM 719 O O . ILE A 1 87 ? -4.146 13.516 -31.447 1.00 50.78 87 ILE A O 1
ATOM 723 N N . THR A 1 88 ? -2.132 13.783 -32.338 1.00 46.81 88 THR A N 1
ATOM 724 C CA . THR A 1 88 ? -1.779 12.383 -32.486 1.00 46.81 88 THR A CA 1
ATOM 725 C C . THR A 1 88 ? -0.550 12.212 -31.625 1.00 46.81 88 THR A C 1
ATOM 727 O O . THR A 1 88 ? 0.552 12.574 -32.030 1.00 46.81 88 THR A O 1
ATOM 730 N N . SER A 1 89 ? -0.735 11.716 -30.405 1.00 60.78 89 SER A N 1
ATOM 731 C CA . SER A 1 89 ? 0.357 11.248 -29.557 1.00 60.78 89 SER A CA 1
ATOM 732 C C . SER A 1 89 ? 1.037 10.066 -30.253 1.00 60.78 89 SER A C 1
ATOM 734 O O . SER A 1 89 ? 0.744 8.901 -29.993 1.00 60.78 89 SER A O 1
ATOM 736 N N . GLN A 1 90 ? 1.907 10.369 -31.217 1.00 78.56 90 GLN A N 1
ATOM 737 C CA . GLN A 1 90 ? 2.661 9.368 -31.949 1.00 78.56 90 GLN A CA 1
ATOM 738 C C . GLN A 1 90 ? 3.589 8.674 -30.954 1.00 78.56 90 GLN A C 1
ATOM 740 O O . GLN A 1 90 ? 4.423 9.296 -30.296 1.00 78.56 90 GLN A O 1
ATOM 745 N N . CYS A 1 91 ? 3.381 7.373 -30.793 1.00 86.75 91 CYS A N 1
ATOM 746 C CA . CYS A 1 91 ? 4.195 6.550 -29.922 1.00 86.75 91 CYS A CA 1
ATOM 747 C C . CYS A 1 91 ? 5.575 6.312 -30.555 1.00 86.75 91 CYS A C 1
ATOM 749 O O . CYS A 1 91 ? 5.725 6.279 -31.777 1.00 86.75 91 CYS A O 1
ATOM 751 N N . LEU A 1 92 ? 6.604 6.138 -29.727 1.00 87.88 92 LEU A N 1
ATOM 752 C CA . LEU A 1 92 ? 7.952 5.849 -30.198 1.00 87.88 92 LEU A CA 1
ATOM 753 C C . LEU A 1 92 ? 8.044 4.425 -30.756 1.00 87.88 92 LEU A C 1
ATOM 755 O O . LEU A 1 92 ? 7.609 3.458 -30.120 1.00 87.88 92 LEU A O 1
ATOM 759 N N . ILE A 1 93 ? 8.663 4.307 -31.930 1.00 88.25 93 ILE A N 1
ATOM 760 C CA . ILE A 1 93 ? 8.936 3.031 -32.593 1.00 88.25 93 ILE A CA 1
ATOM 761 C C . ILE A 1 93 ? 9.985 2.209 -31.829 1.00 88.25 93 ILE A C 1
ATOM 763 O O . ILE A 1 93 ? 10.769 2.726 -31.028 1.00 88.25 93 ILE A O 1
ATOM 767 N N . ASN A 1 94 ? 10.023 0.902 -32.093 1.00 89.44 94 ASN A N 1
ATOM 768 C CA . ASN A 1 94 ? 11.020 0.011 -31.501 1.00 89.44 94 ASN A CA 1
ATOM 769 C C . ASN A 1 94 ? 12.443 0.448 -31.885 1.00 89.44 94 ASN A C 1
ATOM 771 O O . ASN A 1 94 ? 12.713 0.790 -33.031 1.00 89.44 94 ASN A O 1
ATOM 775 N N . GLY A 1 95 ? 13.355 0.435 -30.913 1.00 83.94 95 GLY A N 1
ATOM 776 C CA . GLY A 1 95 ? 14.731 0.910 -31.064 1.00 83.94 95 GLY A CA 1
ATOM 777 C C . GLY A 1 95 ? 14.939 2.395 -30.747 1.00 83.94 95 GLY A C 1
ATOM 778 O O . GLY A 1 95 ? 16.073 2.779 -30.450 1.00 83.94 95 GLY A O 1
ATOM 779 N N . SER A 1 96 ? 13.880 3.215 -30.720 1.00 88.00 96 SER A N 1
ATOM 780 C CA . SER A 1 96 ? 13.975 4.627 -30.330 1.00 88.00 96 SER A CA 1
ATOM 781 C C . SER A 1 96 ? 14.272 4.801 -28.845 1.00 88.00 96 SER A C 1
ATOM 783 O O . SER A 1 96 ? 13.917 3.958 -28.016 1.00 88.00 96 SER A O 1
ATOM 785 N N . LYS A 1 97 ? 14.919 5.920 -28.499 1.00 89.44 97 LYS A N 1
ATOM 786 C CA . LYS A 1 97 ? 15.296 6.221 -27.119 1.00 89.44 97 LYS A CA 1
ATOM 787 C C . LYS A 1 97 ? 14.067 6.573 -26.281 1.00 89.44 97 LYS A C 1
ATOM 789 O O . LYS A 1 97 ? 13.332 7.487 -26.631 1.00 89.44 97 LYS A O 1
ATOM 794 N N . CYS A 1 98 ? 13.876 5.899 -25.156 1.00 90.38 98 CYS A N 1
ATOM 795 C CA . CYS A 1 98 ? 12.730 6.083 -24.271 1.00 90.38 98 CYS A CA 1
ATOM 796 C C . CYS A 1 98 ? 13.160 6.317 -22.820 1.00 90.38 98 CYS A C 1
ATOM 798 O O . CYS A 1 98 ? 14.201 5.836 -22.370 1.00 90.38 98 CYS A O 1
ATOM 800 N N . TYR A 1 99 ? 12.323 7.051 -22.086 1.00 88.38 99 TYR A N 1
ATOM 801 C CA . TYR A 1 99 ? 12.467 7.294 -20.643 1.00 88.38 99 TYR A CA 1
ATOM 802 C C . TYR A 1 99 ? 11.243 6.839 -19.846 1.00 88.38 99 TYR A C 1
ATOM 804 O O . TYR A 1 99 ? 11.335 6.613 -18.645 1.00 88.38 99 TYR A O 1
ATOM 812 N N . SER A 1 100 ? 10.107 6.677 -20.524 1.00 86.00 100 SER A N 1
ATOM 813 C CA . SER A 1 100 ? 8.871 6.154 -19.959 1.00 86.00 100 SER A CA 1
ATOM 814 C C . SER A 1 100 ? 8.385 4.990 -20.807 1.00 86.00 100 SER A C 1
ATOM 816 O O . SER A 1 100 ? 8.479 5.017 -22.035 1.00 86.00 100 SER A O 1
ATOM 818 N N . HIS A 1 101 ? 7.836 3.977 -20.144 1.00 88.56 101 HIS A N 1
ATOM 819 C CA . HIS A 1 101 ? 7.226 2.818 -20.786 1.00 88.56 101 HIS A CA 1
ATOM 820 C C . HIS A 1 101 ? 6.103 3.241 -21.736 1.00 88.56 101 HIS A C 1
ATOM 822 O O . HIS A 1 101 ? 6.040 2.751 -22.855 1.00 88.56 101 HIS A O 1
ATOM 828 N N . GLN A 1 102 ? 5.288 4.221 -21.334 1.00 86.75 102 GLN A N 1
ATOM 829 C CA . GLN A 1 102 ? 4.140 4.711 -22.106 1.00 86.75 102 GLN A CA 1
ATOM 830 C C . GLN A 1 102 ? 4.524 5.501 -23.359 1.00 86.75 102 GLN A C 1
ATOM 832 O O . GLN A 1 102 ? 3.677 5.737 -24.213 1.00 86.75 102 GLN A O 1
ATOM 837 N N . ALA A 1 103 ? 5.791 5.895 -23.474 1.00 84.81 103 ALA A N 1
ATOM 838 C CA . ALA A 1 103 ? 6.274 6.601 -24.644 1.00 84.81 103 ALA A CA 1
ATOM 839 C C . ALA A 1 103 ? 6.418 5.643 -25.846 1.00 84.81 103 ALA A C 1
ATOM 841 O O . ALA A 1 103 ? 6.217 6.053 -26.980 1.00 84.81 103 ALA A O 1
ATOM 842 N N . CYS A 1 104 ? 6.710 4.357 -25.619 1.00 91.62 104 CYS A N 1
ATOM 843 C CA . CYS A 1 104 ? 6.866 3.357 -26.680 1.00 91.62 104 CYS A CA 1
ATOM 844 C C . CYS A 1 104 ? 5.521 2.814 -27.177 1.00 91.62 104 CYS A C 1
ATOM 846 O O . CYS A 1 104 ? 4.621 2.564 -26.375 1.00 91.62 104 CYS A O 1
ATOM 848 N N . CYS A 1 105 ? 5.408 2.500 -28.472 1.00 92.06 105 CYS A N 1
ATOM 849 C CA . CYS A 1 105 ? 4.212 1.851 -29.033 1.00 92.06 105 CYS A CA 1
ATOM 850 C C . CYS A 1 105 ? 3.939 0.473 -28.410 1.00 92.06 105 CYS A C 1
ATOM 852 O O . CYS A 1 105 ? 2.792 0.106 -28.169 1.00 92.06 105 CYS A O 1
ATOM 854 N N . SER A 1 106 ? 5.002 -0.264 -28.084 1.00 91.06 106 SER A N 1
ATOM 855 C CA . SER A 1 106 ? 4.952 -1.532 -27.347 1.00 91.06 106 SER A CA 1
ATOM 856 C C . SER A 1 106 ? 4.637 -1.368 -25.857 1.00 91.06 106 SER A C 1
ATOM 858 O O . SER A 1 106 ? 4.480 -2.351 -25.134 1.00 91.06 106 SER A O 1
ATOM 860 N N . LYS A 1 107 ? 4.596 -0.121 -25.370 1.00 91.31 107 LYS A N 1
ATOM 861 C CA . LYS A 1 107 ? 4.516 0.246 -23.953 1.00 91.31 107 LYS A CA 1
ATOM 862 C C . LYS A 1 107 ? 5.655 -0.342 -23.108 1.00 91.31 107 LYS A C 1
ATOM 864 O O . LYS A 1 107 ? 5.528 -0.481 -21.892 1.00 91.31 107 LYS A O 1
ATOM 869 N N . ARG A 1 108 ? 6.772 -0.709 -23.744 1.00 89.75 108 ARG A N 1
ATOM 870 C CA . ARG A 1 108 ? 7.933 -1.336 -23.108 1.00 89.75 108 ARG A CA 1
ATOM 871 C C . ARG A 1 108 ? 9.201 -0.572 -23.438 1.00 89.75 108 ARG A C 1
ATOM 873 O O . ARG A 1 108 ? 9.649 -0.532 -24.581 1.00 89.75 108 ARG A O 1
ATOM 880 N N . CYS A 1 109 ? 9.791 0.004 -22.397 1.00 94.06 109 CYS A N 1
ATOM 881 C CA . CYS A 1 109 ? 11.066 0.692 -22.467 1.00 94.06 109 CYS A CA 1
ATOM 882 C C . CYS A 1 109 ? 12.113 -0.122 -21.706 1.00 94.06 109 CYS A C 1
ATOM 884 O O . CYS A 1 109 ? 11.969 -0.366 -20.512 1.00 94.06 109 CYS A O 1
ATOM 886 N N . HIS A 1 110 ? 13.178 -0.546 -22.381 1.00 93.94 110 HIS A N 1
ATOM 887 C CA . HIS A 1 110 ? 14.272 -1.260 -21.737 1.00 93.94 110 HIS A CA 1
ATOM 888 C C . HIS A 1 110 ? 15.098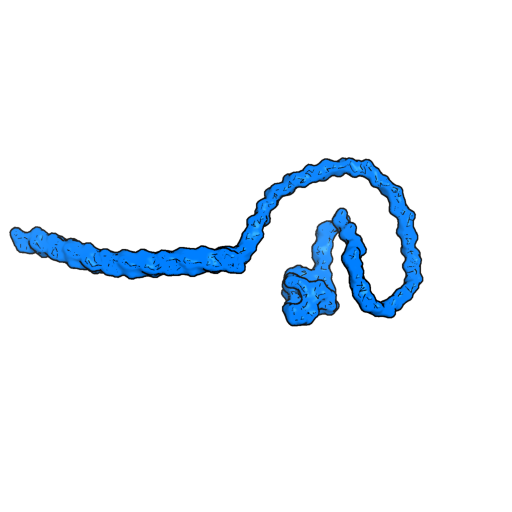 -0.285 -20.891 1.00 93.94 110 HIS A C 1
ATOM 890 O O . HIS A 1 110 ? 15.896 0.473 -21.439 1.00 93.94 110 HIS A O 1
ATOM 896 N N . THR A 1 111 ? 14.938 -0.304 -19.566 1.00 88.75 111 THR A N 1
ATOM 897 C CA . THR A 1 111 ? 15.505 0.692 -18.633 1.00 88.75 111 THR A CA 1
ATOM 898 C C . THR A 1 111 ? 17.011 0.898 -18.786 1.00 88.75 111 THR A C 1
ATOM 900 O O . THR A 1 111 ? 17.486 2.032 -18.783 1.00 88.75 111 THR A O 1
ATOM 903 N N . TYR A 1 112 ? 17.769 -0.187 -18.971 1.00 87.00 112 TYR A N 1
ATOM 904 C CA . TYR A 1 112 ? 19.227 -0.112 -19.089 1.00 87.00 112 TYR A CA 1
ATOM 905 C C . TYR A 1 112 ? 19.682 0.442 -20.448 1.00 87.00 112 TYR A C 1
ATOM 907 O O . TYR A 1 112 ? 20.593 1.259 -20.522 1.00 87.00 112 TYR A O 1
ATOM 915 N N . ALA A 1 113 ? 19.005 0.046 -21.529 1.00 88.44 113 ALA A N 1
ATOM 916 C CA . ALA A 1 113 ? 19.352 0.488 -22.885 1.00 88.44 113 ALA A CA 1
ATOM 917 C C . ALA A 1 113 ? 18.673 1.811 -23.261 1.00 88.44 113 ALA A C 1
ATOM 919 O O . ALA A 1 113 ? 19.031 2.416 -24.269 1.00 88.44 113 ALA A O 1
ATOM 920 N N . LYS A 1 114 ? 17.683 2.235 -22.464 1.00 91.81 114 LYS A N 1
ATOM 921 C CA . LYS A 1 114 ? 16.765 3.345 -22.722 1.00 91.81 114 LYS A CA 1
ATOM 922 C C . LYS A 1 114 ? 16.169 3.259 -24.121 1.00 91.81 114 LYS A C 1
ATOM 924 O O . LYS A 1 114 ? 16.164 4.255 -24.831 1.00 91.81 114 LYS A O 1
ATOM 929 N N . LYS A 1 115 ? 15.732 2.068 -24.544 1.00 93.12 115 LYS A N 1
ATOM 930 C CA . LYS A 1 115 ? 15.219 1.809 -25.901 1.00 93.12 115 LYS A CA 1
ATOM 931 C C . LYS A 1 115 ? 13.874 1.102 -25.882 1.00 93.12 115 LYS A C 1
ATOM 933 O O . LYS A 1 115 ? 13.655 0.232 -25.039 1.00 93.12 115 LYS A O 1
ATOM 938 N N . CYS A 1 116 ? 13.001 1.460 -26.817 1.00 93.44 116 CYS A N 1
ATOM 939 C CA . CYS A 1 116 ? 11.740 0.759 -27.015 1.00 93.44 116 CYS A CA 1
ATOM 940 C C . CYS A 1 116 ? 12.005 -0.656 -27.529 1.00 93.44 116 CYS A C 1
ATOM 942 O O . CYS A 1 116 ? 12.786 -0.848 -28.463 1.00 93.44 116 CYS A O 1
ATOM 944 N N . VAL A 1 117 ? 11.368 -1.639 -26.906 1.00 91.75 117 VAL A N 1
ATOM 945 C CA . VAL A 1 117 ? 11.485 -3.064 -27.250 1.00 91.75 117 VAL A CA 1
ATOM 946 C C . VAL A 1 117 ? 10.096 -3.651 -27.454 1.00 91.75 117 VAL A C 1
ATOM 948 O O . VAL A 1 117 ? 9.141 -3.114 -26.901 1.00 91.75 117 VAL A O 1
ATOM 951 N N . ILE A 1 118 ? 9.987 -4.720 -28.244 1.00 86.94 118 ILE A N 1
ATOM 952 C CA . ILE A 1 118 ? 8.711 -5.397 -28.541 1.00 86.94 118 ILE A CA 1
ATOM 953 C C . ILE A 1 118 ? 8.099 -6.017 -27.272 1.00 86.94 118 ILE A C 1
ATOM 955 O O . ILE A 1 118 ? 8.836 -6.591 -26.435 1.00 86.94 118 ILE A O 1
#

Foldseek 3Di:
DVVVVVVVVVVVVVVVVVVVVVVVVVVVVVVVVVVVVVVCVVVVDPPPPPDDDDDDDDDDDDDDDDDDDDDDDDDDDDDDDDPPDDPPLDADEFFDAADALRSHPNSDADNVSSTHDD

Radius of gyration: 32.4 Å; chains: 1; bounding box: 51×46×98 Å

Sequence (118 aa):
ISTVTFEFQYKELLQKSIDKVIMKYQLFLVSFIMIYNLVQFTQGFPLIEDQSMIPTKDIKDNEIIQVDPFTEDPLMQPSKDIKDNEITSQCLINGSKCYSHQACCSKRCHTYAKKCVI